Protein AF-A0A6G9H9J6-F1 (afdb_monomer_lite)

pLDDT: mean 90.61, std 11.29, range [53.12, 98.81]

Secondary structure (DSSP, 8-state):
-----PPPP-PPPPHHHHHHHHHHHHHHHHHHHHHHHHHHHHHHHHHHHHHHHHHHHHHHHHHHHHHTT-

Foldseek 3Di:
DDDDPDDDDPDDDDPVRVVVVVVCVVCVVVVVVVVVVVVVVVVVVVVVVVVVVVVVVVVVVVVVVVVVVD

Structure (mmCIF, N/CA/C/O backbone):
data_AF-A0A6G9H9J6-F1
#
_entry.id   AF-A0A6G9H9J6-F1
#
loop_
_atom_site.group_PDB
_atom_site.id
_atom_site.type_symbol
_atom_site.label_atom_id
_atom_site.label_alt_id
_atom_site.label_comp_id
_atom_site.label_asym_id
_atom_site.label_entity_id
_atom_site.label_seq_id
_atom_site.pdbx_PDB_ins_code
_atom_site.Cartn_x
_atom_site.Cartn_y
_atom_site.Cartn_z
_atom_site.occupancy
_atom_site.B_iso_or_equiv
_atom_site.auth_seq_id
_atom_site.auth_comp_id
_atom_site.auth_asym_i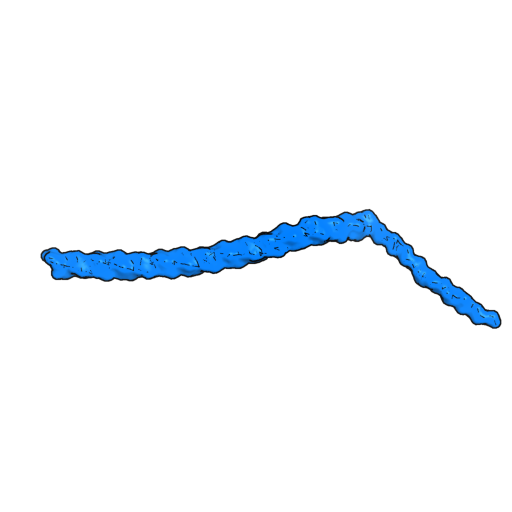d
_atom_site.auth_atom_id
_atom_site.pdbx_PDB_model_num
ATOM 1 N N . MET A 1 1 ? 38.179 -34.666 -45.714 1.00 54.50 1 MET A N 1
ATOM 2 C CA . MET A 1 1 ? 37.844 -33.240 -45.512 1.00 54.50 1 MET A CA 1
ATOM 3 C C . MET A 1 1 ? 36.782 -33.161 -44.419 1.00 54.50 1 MET A C 1
ATOM 5 O O . MET A 1 1 ? 35.689 -33.657 -44.643 1.00 54.50 1 MET A O 1
ATOM 9 N N . ARG A 1 2 ? 37.111 -32.694 -43.204 1.00 53.12 2 ARG A N 1
ATOM 10 C CA . ARG A 1 2 ? 36.116 -32.544 -42.120 1.00 53.12 2 ARG A CA 1
ATOM 11 C C . ARG A 1 2 ? 35.404 -31.198 -42.318 1.00 53.12 2 ARG A C 1
ATOM 13 O O . ARG A 1 2 ? 36.121 -30.215 -42.500 1.00 53.12 2 ARG A O 1
ATOM 20 N N . PRO A 1 3 ? 34.062 -31.114 -42.314 1.00 63.62 3 PRO A N 1
ATOM 21 C CA . PRO A 1 3 ? 33.400 -29.819 -42.360 1.00 63.62 3 PRO A CA 1
ATOM 22 C C . PRO A 1 3 ? 33.716 -29.066 -41.066 1.00 63.62 3 PRO A C 1
ATOM 24 O O . PRO A 1 3 ? 33.476 -29.563 -39.965 1.00 63.62 3 PRO A O 1
ATOM 27 N N . SER A 1 4 ? 34.306 -27.882 -41.212 1.00 63.16 4 SER A N 1
ATOM 28 C CA . SER A 1 4 ? 34.492 -26.943 -40.113 1.00 63.16 4 SER A CA 1
ATOM 29 C C . SER A 1 4 ? 33.104 -26.471 -39.689 1.00 63.16 4 SER A C 1
ATOM 31 O O . SER A 1 4 ? 32.429 -25.780 -40.451 1.00 63.16 4 SER A O 1
ATOM 33 N N . ALA A 1 5 ? 32.640 -26.894 -38.513 1.00 71.38 5 ALA A N 1
ATOM 34 C CA . ALA A 1 5 ? 31.394 -26.392 -37.953 1.00 71.38 5 ALA A CA 1
ATOM 35 C C . ALA A 1 5 ? 31.589 -24.904 -37.633 1.00 71.38 5 ALA A C 1
ATOM 37 O O . ALA A 1 5 ? 32.387 -24.553 -36.763 1.00 71.38 5 ALA A O 1
ATOM 38 N N . GLY A 1 6 ? 30.914 -24.030 -38.381 1.00 68.19 6 GLY A N 1
ATOM 39 C CA . GLY A 1 6 ? 30.865 -22.608 -38.063 1.00 68.19 6 GLY A CA 1
ATOM 40 C C . GLY A 1 6 ? 30.262 -22.424 -36.674 1.00 68.19 6 GLY A C 1
ATOM 41 O O . GLY A 1 6 ? 29.264 -23.065 -36.340 1.00 68.19 6 GLY A O 1
ATOM 42 N N . LEU A 1 7 ? 30.879 -21.574 -35.852 1.00 72.44 7 LEU A N 1
ATOM 43 C CA . LEU A 1 7 ? 30.284 -21.180 -34.579 1.00 72.44 7 LEU A CA 1
ATOM 44 C C . LEU A 1 7 ? 28.907 -20.555 -34.861 1.00 72.44 7 LEU A C 1
ATOM 46 O O . LEU A 1 7 ? 28.788 -19.787 -35.821 1.00 72.44 7 LEU A O 1
ATOM 50 N N . PRO A 1 8 ? 27.865 -20.871 -34.073 1.00 70.38 8 PRO A N 1
ATOM 51 C CA . PRO A 1 8 ? 26.557 -20.271 -34.278 1.00 70.38 8 PRO A CA 1
ATOM 52 C C . PRO A 1 8 ? 26.679 -18.750 -34.155 1.00 70.38 8 PRO A C 1
ATOM 54 O O . PRO A 1 8 ? 27.211 -18.234 -33.170 1.00 70.38 8 PRO A O 1
ATOM 57 N N . ALA A 1 9 ? 26.198 -18.031 -35.168 1.00 72.00 9 ALA A N 1
ATOM 58 C CA . ALA A 1 9 ? 26.139 -16.580 -35.126 1.00 72.00 9 ALA A CA 1
ATOM 59 C C . ALA A 1 9 ? 25.185 -16.159 -33.997 1.00 72.00 9 ALA A C 1
ATOM 61 O O . ALA A 1 9 ? 24.006 -16.518 -34.010 1.00 72.00 9 ALA A O 1
ATOM 62 N N . VAL A 1 10 ? 25.685 -15.404 -33.015 1.00 76.06 10 VAL A N 1
ATOM 63 C CA . VAL A 1 10 ? 24.826 -14.752 -32.019 1.00 76.06 10 VAL A CA 1
ATOM 64 C C . VAL A 1 10 ? 23.966 -13.728 -32.753 1.00 76.06 10 VAL A C 1
ATOM 66 O O . VAL A 1 10 ? 24.464 -12.722 -33.258 1.00 76.06 10 VAL A O 1
ATOM 69 N N . ALA A 1 11 ? 22.666 -14.002 -32.839 1.00 77.12 11 ALA A N 1
ATOM 70 C CA . ALA A 1 11 ? 21.701 -13.028 -33.316 1.00 77.12 11 ALA A CA 1
ATOM 71 C C . ALA A 1 11 ? 21.592 -11.903 -32.280 1.00 77.12 11 ALA A C 1
ATOM 73 O O . ALA A 1 11 ? 21.338 -12.155 -31.099 1.00 77.12 11 ALA A O 1
ATOM 74 N N . LEU A 1 12 ? 21.793 -10.661 -32.721 1.00 80.62 12 LEU A N 1
ATOM 75 C CA . LEU A 1 12 ? 21.583 -9.503 -31.862 1.00 80.62 12 LEU A CA 1
ATOM 76 C C . LEU A 1 12 ? 20.095 -9.409 -31.484 1.00 80.62 12 LEU A C 1
ATOM 78 O O . LEU A 1 12 ? 19.229 -9.667 -32.328 1.00 80.62 12 LEU A O 1
ATOM 82 N N . PRO A 1 13 ? 19.774 -9.056 -30.226 1.00 82.56 13 PRO A N 1
ATOM 83 C CA . PRO A 1 13 ? 18.393 -8.922 -29.797 1.00 82.56 13 PRO A CA 1
ATOM 84 C C . PRO A 1 13 ? 17.680 -7.845 -30.618 1.00 82.56 13 PRO A C 1
ATOM 86 O O . PRO A 1 13 ? 18.242 -6.793 -30.921 1.00 82.56 13 PRO A O 1
ATOM 89 N N . SER A 1 14 ? 16.409 -8.096 -30.938 1.00 90.81 14 SER A N 1
ATOM 90 C CA . SER A 1 14 ? 15.549 -7.073 -31.533 1.00 90.81 14 SER A CA 1
ATOM 91 C C . SER A 1 14 ? 15.423 -5.862 -30.601 1.00 90.81 14 SER A C 1
ATOM 93 O O . SER A 1 14 ? 15.543 -5.991 -29.378 1.00 90.81 14 SER A O 1
ATOM 95 N N . VAL A 1 15 ? 15.084 -4.697 -31.159 1.00 93.06 15 VAL A N 1
ATOM 96 C CA . VAL A 1 15 ? 14.800 -3.485 -30.371 1.00 93.06 15 VAL A CA 1
ATOM 97 C C . VAL A 1 15 ? 13.732 -3.755 -29.305 1.00 93.06 15 VAL A C 1
ATOM 99 O O . VAL A 1 15 ? 13.892 -3.351 -28.158 1.00 93.06 15 VAL A O 1
ATOM 102 N N . GLY A 1 16 ? 12.683 -4.517 -29.635 1.00 95.25 16 GLY A N 1
ATOM 103 C CA . GLY A 1 16 ? 11.642 -4.883 -28.672 1.00 95.25 16 GLY A CA 1
ATOM 104 C C . GLY A 1 16 ? 12.171 -5.717 -27.501 1.00 95.25 16 GLY A C 1
ATOM 105 O O . GLY A 1 16 ? 11.792 -5.486 -26.354 1.00 95.25 16 GLY A O 1
ATOM 106 N N . THR A 1 17 ? 13.088 -6.652 -27.765 1.00 95.12 17 THR A N 1
ATOM 107 C CA . THR A 1 17 ? 13.753 -7.438 -26.714 1.00 95.12 17 THR A CA 1
ATOM 108 C C . THR A 1 17 ? 14.617 -6.545 -25.827 1.00 95.12 17 THR A C 1
ATOM 110 O O . THR A 1 17 ? 14.547 -6.656 -24.604 1.00 95.12 17 THR A O 1
ATOM 113 N N . ALA A 1 18 ? 15.389 -5.633 -26.423 1.00 93.75 18 ALA A N 1
ATOM 114 C CA . ALA A 1 18 ? 16.221 -4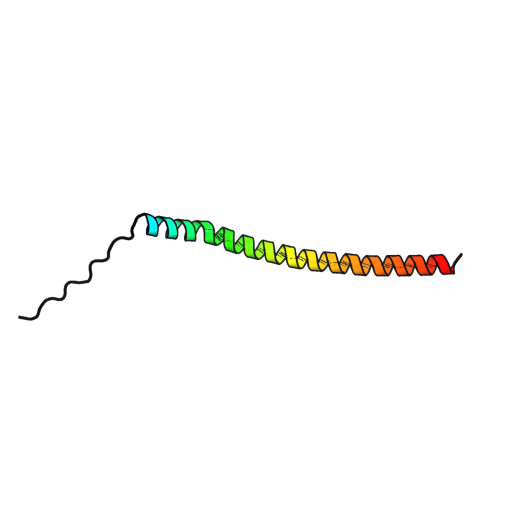.693 -25.677 1.00 93.75 18 ALA A CA 1
ATOM 115 C C . ALA A 1 18 ? 15.376 -3.792 -24.759 1.00 93.75 18 ALA A C 1
ATOM 117 O O . ALA A 1 18 ? 15.700 -3.636 -23.582 1.00 93.75 18 ALA A O 1
ATOM 118 N N . LEU A 1 19 ? 14.249 -3.278 -25.261 1.00 95.88 19 LEU A N 1
ATOM 119 C CA . LEU A 1 19 ? 13.336 -2.447 -24.476 1.00 95.88 19 LEU A CA 1
ATOM 120 C C . LEU A 1 19 ? 12.740 -3.200 -23.282 1.00 95.88 19 LEU A C 1
ATOM 122 O O . LEU A 1 19 ? 12.754 -2.664 -22.177 1.00 95.88 19 LEU A O 1
ATOM 126 N N . ARG A 1 20 ? 12.304 -4.458 -23.448 1.00 93.75 20 ARG A N 1
ATOM 127 C CA . ARG A 1 20 ? 11.799 -5.262 -22.316 1.00 93.75 20 ARG A CA 1
ATOM 128 C C . ARG A 1 20 ? 12.856 -5.512 -21.243 1.00 93.75 20 ARG A C 1
ATOM 130 O O . ARG A 1 20 ? 12.523 -5.561 -20.059 1.00 93.75 20 ARG A O 1
ATOM 137 N N . VAL A 1 21 ? 14.119 -5.698 -21.632 1.00 94.62 21 VAL A N 1
ATOM 138 C CA . VAL A 1 21 ? 15.221 -5.871 -20.672 1.00 94.62 21 VAL A CA 1
ATOM 139 C C . VAL A 1 21 ? 15.429 -4.588 -19.875 1.00 94.62 21 VAL A C 1
ATOM 141 O O . VAL A 1 21 ? 15.483 -4.643 -18.648 1.00 94.62 21 VAL A O 1
ATOM 144 N N . VAL A 1 22 ? 15.486 -3.436 -20.548 1.00 93.44 22 VAL A N 1
ATOM 145 C CA . VAL A 1 22 ? 15.619 -2.132 -19.883 1.00 93.44 22 VAL A CA 1
ATOM 146 C C . VAL A 1 22 ? 14.434 -1.874 -18.954 1.00 93.44 22 VAL A C 1
ATOM 148 O O . VAL A 1 22 ? 14.640 -1.525 -17.796 1.00 93.44 22 VAL A O 1
ATOM 151 N N . GLU A 1 23 ? 13.208 -2.120 -19.411 1.00 93.44 23 GLU A N 1
ATOM 152 C CA . GLU A 1 23 ? 12.003 -2.013 -18.587 1.00 93.44 23 GLU A CA 1
ATOM 153 C C . GLU A 1 23 ? 12.087 -2.916 -17.351 1.00 93.44 23 GLU A C 1
ATOM 155 O O . GLU A 1 23 ? 11.865 -2.462 -16.231 1.00 93.44 23 GLU A O 1
ATOM 160 N N . SER A 1 24 ? 12.489 -4.176 -17.523 1.00 91.69 24 SER A N 1
ATOM 161 C CA . SER A 1 24 ? 12.648 -5.112 -16.406 1.00 91.69 24 SER A CA 1
ATOM 162 C C . SER A 1 24 ? 13.690 -4.620 -15.401 1.00 91.69 24 SER A C 1
ATOM 164 O O . SER A 1 24 ? 13.460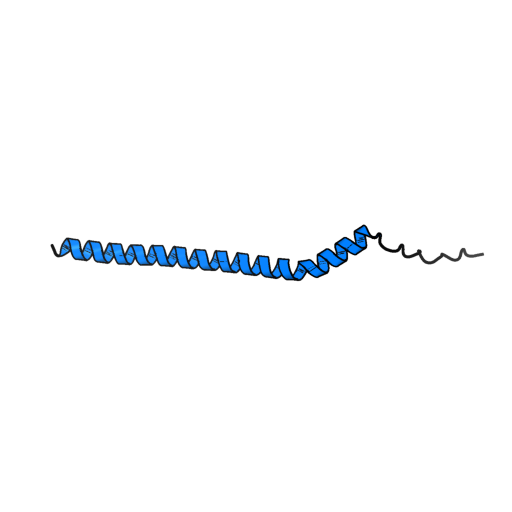 -4.691 -14.194 1.00 91.69 24 SER A O 1
ATOM 166 N N . LEU A 1 25 ? 14.818 -4.079 -15.871 1.00 89.94 25 LEU A N 1
ATOM 167 C CA . LEU A 1 25 ? 15.860 -3.522 -15.008 1.00 89.94 25 LEU A CA 1
ATOM 168 C C . LEU A 1 25 ? 15.346 -2.306 -14.230 1.00 89.94 25 LEU A C 1
ATOM 170 O O . LEU A 1 25 ? 15.438 -2.297 -12.998 1.00 89.94 25 LEU A O 1
ATOM 174 N N . LEU A 1 26 ? 14.752 -1.334 -14.928 1.00 90.56 26 LEU A N 1
ATOM 175 C CA . LEU A 1 26 ? 14.240 -0.093 -14.343 1.00 90.56 26 LEU A CA 1
ATOM 176 C C . LEU A 1 26 ? 13.092 -0.352 -13.360 1.00 90.56 26 LEU A C 1
ATOM 178 O O . LEU A 1 26 ? 13.074 0.200 -12.259 1.00 90.56 26 LEU A O 1
ATOM 182 N N . LEU A 1 27 ? 12.145 -1.220 -13.721 1.00 92.56 27 LEU A N 1
ATOM 183 C CA . LEU A 1 27 ? 10.939 -1.448 -12.929 1.00 92.56 27 LEU A CA 1
ATOM 184 C C . LEU A 1 27 ? 11.135 -2.474 -11.806 1.00 92.56 27 LEU A C 1
ATOM 186 O O . LEU A 1 27 ? 10.382 -2.444 -10.830 1.00 92.56 27 LEU A O 1
ATOM 190 N N . SER A 1 28 ? 12.148 -3.350 -11.865 1.00 88.69 28 SER A N 1
ATOM 191 C CA . SER A 1 28 ? 12.338 -4.401 -10.847 1.00 88.69 28 SER A CA 1
ATOM 192 C C . SER A 1 28 ? 12.457 -3.856 -9.418 1.00 88.69 28 SER A C 1
ATOM 194 O O . SER A 1 28 ? 11.942 -4.461 -8.473 1.00 88.69 28 SER A O 1
ATOM 196 N N . GLY A 1 29 ? 13.115 -2.704 -9.245 1.00 89.81 29 GLY A N 1
ATOM 197 C CA . GLY A 1 29 ? 13.244 -2.029 -7.954 1.00 89.81 29 GLY A CA 1
ATOM 198 C C . GLY A 1 29 ? 11.896 -1.543 -7.426 1.00 89.81 29 GLY A C 1
ATOM 199 O O . GLY A 1 29 ? 11.529 -1.864 -6.293 1.00 89.81 29 GLY A O 1
ATOM 200 N N . GLY A 1 30 ? 11.132 -0.853 -8.277 1.00 93.25 30 GLY A N 1
ATOM 201 C CA . GLY A 1 30 ? 9.793 -0.358 -7.956 1.00 93.25 30 GLY A CA 1
ATOM 202 C C . GLY A 1 30 ? 8.831 -1.481 -7.570 1.00 93.25 30 GLY A C 1
ATOM 203 O O . GLY A 1 30 ? 8.132 -1.363 -6.567 1.00 93.25 30 GLY A O 1
ATOM 204 N N . GLN A 1 31 ? 8.868 -2.616 -8.277 1.00 93.25 31 GLN A N 1
ATOM 205 C CA . GLN A 1 31 ? 8.010 -3.769 -7.973 1.00 93.25 31 GLN A CA 1
ATOM 206 C C . GLN A 1 31 ? 8.322 -4.403 -6.611 1.00 93.25 31 GLN A C 1
ATOM 208 O O . GLN A 1 31 ? 7.413 -4.751 -5.853 1.00 93.25 31 GLN A O 1
ATOM 213 N N . ARG A 1 32 ? 9.607 -4.527 -6.246 1.00 94.56 32 ARG A N 1
ATOM 214 C CA . ARG A 1 32 ? 9.994 -5.020 -4.912 1.00 94.56 32 ARG A CA 1
ATOM 215 C C . ARG A 1 32 ? 9.513 -4.082 -3.808 1.00 94.56 32 ARG A C 1
ATOM 217 O O . ARG A 1 32 ? 9.004 -4.559 -2.795 1.00 94.56 32 ARG A O 1
ATOM 224 N N . THR A 1 33 ? 9.654 -2.772 -3.999 1.00 95.94 33 THR A N 1
ATOM 225 C CA . THR A 1 33 ? 9.167 -1.766 -3.046 1.00 95.94 33 THR A CA 1
ATOM 226 C C . THR A 1 33 ? 7.645 -1.792 -2.942 1.00 95.94 33 THR A C 1
ATOM 228 O O . THR A 1 33 ? 7.128 -1.846 -1.834 1.00 95.94 33 THR A O 1
ATOM 231 N N . ALA A 1 34 ? 6.923 -1.873 -4.062 1.00 96.75 34 ALA A N 1
ATOM 232 C CA . ALA A 1 34 ? 5.466 -1.977 -4.074 1.00 96.75 34 ALA A CA 1
ATOM 233 C C . ALA A 1 34 ? 4.969 -3.204 -3.293 1.00 96.75 34 ALA A C 1
ATOM 235 O O . ALA A 1 34 ? 4.080 -3.076 -2.454 1.00 96.75 34 ALA A O 1
ATOM 236 N N . ARG A 1 35 ? 5.597 -4.375 -3.480 1.00 97.56 35 ARG A N 1
ATOM 237 C CA . ARG A 1 35 ? 5.274 -5.590 -2.708 1.00 97.56 35 ARG A CA 1
ATOM 238 C C . ARG A 1 35 ? 5.508 -5.411 -1.209 1.00 97.56 35 ARG A C 1
ATOM 240 O O . ARG A 1 35 ? 4.677 -5.837 -0.412 1.00 97.56 35 ARG A O 1
ATOM 247 N N . ARG A 1 36 ? 6.626 -4.789 -0.819 1.00 98.19 36 ARG A N 1
ATOM 248 C CA . ARG A 1 36 ? 6.923 -4.504 0.594 1.00 98.19 36 ARG A CA 1
ATOM 249 C C . ARG A 1 36 ? 5.913 -3.529 1.184 1.00 98.19 36 ARG A C 1
ATOM 251 O O . ARG A 1 36 ? 5.374 -3.807 2.245 1.00 98.19 36 ARG A O 1
ATOM 258 N N . ASN A 1 37 ? 5.613 -2.448 0.474 1.00 98.25 37 ASN A N 1
ATOM 259 C CA . ASN A 1 37 ? 4.646 -1.445 0.907 1.00 98.25 37 ASN A CA 1
ATOM 260 C C . ASN A 1 37 ? 3.252 -2.056 1.073 1.00 98.25 37 ASN A C 1
ATOM 262 O O . ASN A 1 37 ? 2.613 -1.833 2.097 1.00 98.25 37 ASN A O 1
ATOM 266 N N . ALA A 1 38 ? 2.811 -2.873 0.112 1.00 98.69 38 ALA A N 1
ATOM 267 C CA . ALA A 1 38 ? 1.532 -3.573 0.183 1.00 98.69 38 ALA A CA 1
ATOM 268 C C . ALA A 1 38 ? 1.466 -4.508 1.398 1.00 98.69 38 ALA A C 1
ATOM 270 O O . ALA A 1 38 ? 0.485 -4.498 2.138 1.00 98.69 38 AL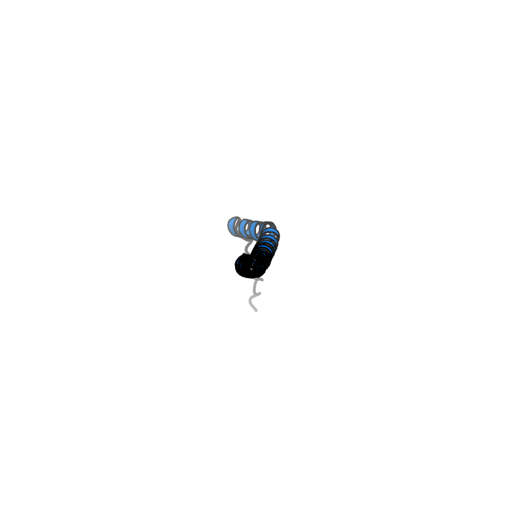A A O 1
ATOM 271 N N . TRP A 1 39 ? 2.529 -5.275 1.649 1.00 98.56 39 TRP A N 1
ATOM 272 C CA . TRP A 1 39 ? 2.602 -6.128 2.832 1.00 98.56 39 TRP A CA 1
ATOM 273 C C . TRP A 1 39 ? 2.556 -5.320 4.134 1.00 98.56 39 TRP A C 1
ATOM 275 O O . TRP A 1 39 ? 1.775 -5.644 5.027 1.00 98.56 39 TRP A O 1
ATOM 285 N N . THR A 1 40 ? 3.339 -4.243 4.232 1.00 98.69 40 THR A N 1
ATOM 286 C CA . THR A 1 40 ? 3.336 -3.347 5.396 1.00 98.69 40 THR A CA 1
ATOM 287 C C . THR A 1 40 ? 1.950 -2.757 5.642 1.00 98.69 40 THR A C 1
ATOM 289 O O . THR A 1 40 ? 1.493 -2.761 6.781 1.00 98.69 40 THR A O 1
ATOM 292 N N . ALA A 1 41 ? 1.254 -2.313 4.592 1.00 98.31 41 ALA A N 1
ATOM 293 C CA . ALA A 1 41 ? -0.099 -1.775 4.703 1.00 98.31 41 ALA A CA 1
ATOM 294 C C . ALA A 1 41 ? -1.087 -2.814 5.259 1.00 98.31 41 ALA A C 1
ATOM 296 O O . ALA A 1 41 ? -1.823 -2.516 6.193 1.00 98.31 41 ALA A O 1
ATOM 297 N N . VAL A 1 42 ? -1.043 -4.057 4.768 1.00 98.69 42 VAL A N 1
ATOM 298 C CA . VAL A 1 42 ? -1.901 -5.145 5.274 1.00 98.69 42 VAL A CA 1
ATOM 299 C C . VAL A 1 42 ? -1.609 -5.465 6.742 1.00 98.69 42 VAL A C 1
ATOM 301 O O . VAL A 1 42 ? -2.530 -5.676 7.531 1.00 98.69 42 VAL A O 1
ATOM 304 N N . GLN A 1 43 ? -0.335 -5.515 7.130 1.00 98.81 43 GLN A N 1
ATOM 305 C CA . GLN A 1 43 ? 0.054 -5.780 8.519 1.00 98.81 43 GLN A CA 1
ATOM 306 C C . GLN A 1 43 ? -0.409 -4.664 9.457 1.00 98.81 43 GLN A C 1
ATOM 308 O O . GLN A 1 43 ? -0.905 -4.930 10.553 1.00 98.81 43 GLN A O 1
ATOM 313 N N . GLU A 1 44 ? -0.283 -3.425 9.002 1.00 98.75 44 GLU A N 1
ATOM 314 C CA . GLU A 1 44 ? -0.739 -2.248 9.715 1.00 98.75 44 GLU A CA 1
ATOM 315 C C . GLU A 1 44 ? -2.269 -2.227 9.857 1.00 98.75 44 GLU A C 1
ATOM 317 O O . GLU A 1 44 ? -2.782 -2.008 10.952 1.00 98.75 44 GLU A O 1
ATOM 322 N N . ASP A 1 45 ? -3.018 -2.542 8.801 1.00 98.56 45 ASP A N 1
ATOM 323 C CA . ASP A 1 45 ? -4.480 -2.613 8.868 1.00 98.56 45 ASP A CA 1
ATOM 324 C C . ASP A 1 45 ? -4.961 -3.713 9.815 1.00 98.56 45 ASP A C 1
ATOM 326 O O . ASP A 1 45 ? -5.904 -3.504 10.579 1.00 98.56 45 ASP A O 1
ATOM 330 N N . ARG A 1 46 ? -4.268 -4.856 9.852 1.00 98.62 46 ARG A N 1
ATOM 331 C CA . ARG A 1 46 ? -4.524 -5.915 10.840 1.00 98.62 46 ARG A CA 1
ATOM 332 C C . ARG A 1 46 ? -4.246 -5.465 12.270 1.00 98.62 46 ARG A C 1
ATOM 334 O O . ARG A 1 46 ? -4.925 -5.921 13.188 1.00 98.62 46 ARG A O 1
ATOM 341 N N . ARG A 1 47 ? -3.237 -4.618 12.492 1.00 98.62 47 ARG A N 1
ATOM 342 C CA . ARG A 1 47 ? -2.999 -4.003 13.805 1.00 98.62 47 ARG A CA 1
ATOM 343 C C . ARG A 1 47 ? -4.160 -3.076 14.158 1.00 98.62 47 ARG A C 1
ATOM 345 O O . ARG A 1 47 ? -4.845 -3.344 15.132 1.00 98.62 47 ARG A O 1
ATOM 352 N N . ARG A 1 48 ? -4.487 -2.116 13.289 1.00 98.25 48 ARG A N 1
ATOM 353 C CA . ARG A 1 48 ? -5.598 -1.173 13.508 1.00 98.25 48 ARG A CA 1
ATOM 354 C C . ARG A 1 48 ? -6.941 -1.865 13.724 1.00 98.25 48 ARG A C 1
ATOM 356 O O . ARG A 1 48 ? -7.778 -1.363 14.462 1.00 98.25 48 ARG A O 1
ATOM 363 N N . ALA A 1 49 ? -7.199 -2.982 13.047 1.00 98.56 49 ALA A N 1
ATOM 364 C CA . ALA A 1 49 ? -8.417 -3.761 13.253 1.00 98.56 49 ALA A CA 1
ATOM 365 C C . ALA A 1 49 ? -8.482 -4.342 14.674 1.00 98.56 49 ALA A C 1
ATOM 367 O O . ALA A 1 49 ? -9.518 -4.227 15.320 1.00 98.56 49 ALA A O 1
ATOM 368 N N . ARG A 1 50 ? -7.372 -4.899 15.176 1.00 98.50 50 ARG A N 1
ATOM 369 C CA . ARG A 1 50 ? -7.279 -5.397 16.556 1.00 98.50 50 ARG A CA 1
ATOM 370 C C . ARG A 1 50 ? -7.408 -4.270 17.572 1.00 98.50 50 ARG A C 1
ATOM 372 O O . ARG A 1 50 ? -8.215 -4.398 18.482 1.00 98.50 50 ARG A O 1
ATOM 379 N N . ASP A 1 51 ? -6.713 -3.156 17.351 1.00 98.44 51 ASP A N 1
ATOM 380 C CA . ASP A 1 51 ? -6.762 -1.997 18.247 1.00 98.44 51 ASP A CA 1
ATOM 381 C C . ASP A 1 51 ? -8.199 -1.454 18.380 1.00 98.44 51 ASP A C 1
ATOM 383 O O . ASP A 1 51 ? -8.633 -1.104 19.473 1.00 98.44 51 ASP A O 1
ATOM 387 N N . ARG A 1 52 ? -8.981 -1.432 17.285 1.00 98.12 52 ARG A N 1
ATOM 388 C CA . ARG A 1 52 ? -10.403 -1.037 17.325 1.00 98.12 52 ARG A CA 1
ATOM 389 C C . ARG A 1 52 ? -11.266 -2.009 18.126 1.00 98.12 52 ARG A C 1
ATOM 391 O O . ARG A 1 52 ? -12.150 -1.560 18.845 1.00 98.12 52 ARG A O 1
ATOM 398 N N . VAL A 1 53 ? -11.031 -3.314 17.992 1.00 98.38 53 VAL A N 1
ATOM 399 C CA . VAL A 1 53 ? -11.764 -4.342 18.749 1.00 98.38 53 VAL A CA 1
ATOM 400 C C . VAL A 1 53 ? -11.435 -4.244 20.239 1.00 98.38 53 VAL A C 1
ATOM 402 O O . VAL A 1 53 ? -12.339 -4.244 21.067 1.00 98.38 53 VAL A O 1
ATOM 405 N N . GLU A 1 54 ? -10.159 -4.092 20.590 1.00 98.19 54 GLU A N 1
ATOM 406 C CA . GLU A 1 54 ? -9.734 -3.908 21.981 1.00 98.19 54 GLU A CA 1
ATOM 407 C C . GLU A 1 54 ? -10.323 -2.627 22.584 1.00 98.19 54 GLU A C 1
ATOM 409 O O . GLU A 1 54 ? -10.900 -2.664 23.671 1.00 98.19 54 GLU A O 1
ATOM 414 N N . ALA A 1 55 ? -10.266 -1.512 21.850 1.00 98.25 55 ALA A N 1
ATOM 415 C CA . ALA A 1 55 ? -10.889 -0.263 22.272 1.00 98.25 55 ALA A CA 1
ATOM 416 C C . ALA A 1 55 ? -12.401 -0.422 22.487 1.00 98.25 55 ALA A C 1
ATOM 418 O O . ALA A 1 55 ? -12.920 0.060 23.492 1.00 98.25 55 ALA A O 1
ATOM 419 N N . GLN A 1 56 ? -13.099 -1.130 21.592 1.00 98.31 56 GLN A N 1
ATOM 420 C CA . GLN A 1 56 ? -14.527 -1.407 21.737 1.00 98.31 56 GLN A CA 1
ATOM 421 C C . GLN A 1 56 ? -14.823 -2.167 23.036 1.00 98.31 56 GLN A C 1
ATOM 423 O O . GLN A 1 56 ? -15.688 -1.742 23.796 1.00 98.31 56 GLN A O 1
ATOM 428 N N . HIS A 1 57 ? -14.067 -3.224 23.344 1.00 97.94 57 HIS A N 1
ATOM 429 C CA . HIS A 1 57 ? -14.245 -3.979 24.588 1.00 97.94 57 HIS A CA 1
ATOM 430 C C . HIS A 1 57 ? -14.020 -3.128 25.842 1.00 97.94 57 HIS A C 1
ATOM 432 O O . HIS A 1 57 ? -14.757 -3.256 26.820 1.00 97.94 57 HIS A O 1
ATOM 438 N N . VAL A 1 58 ? -13.021 -2.240 25.827 1.00 98.00 58 VAL A N 1
ATOM 439 C CA . VAL A 1 58 ? -12.778 -1.312 26.942 1.00 98.00 58 VAL A CA 1
ATOM 440 C C . VAL A 1 58 ? -13.951 -0.345 27.106 1.00 98.00 58 VAL A C 1
ATOM 442 O O . 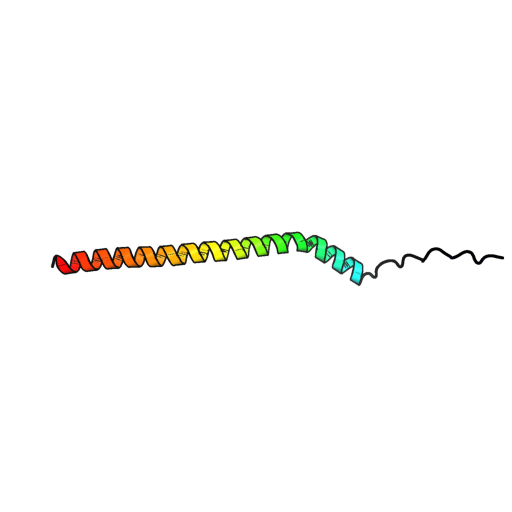VAL A 1 58 ? -14.405 -0.122 28.228 1.00 98.00 58 VAL A O 1
ATOM 445 N N . LEU A 1 59 ? -14.461 0.213 26.005 1.00 97.81 59 LEU A N 1
ATOM 446 C CA . LEU A 1 59 ? -15.600 1.131 26.033 1.00 97.81 59 LEU A CA 1
ATOM 447 C C . LEU A 1 59 ? -16.876 0.443 26.536 1.00 97.81 59 LEU A C 1
ATOM 449 O O . LEU A 1 59 ? -17.574 1.013 27.373 1.00 97.81 59 LEU A O 1
ATOM 453 N N . GLU A 1 60 ? -17.148 -0.784 26.093 1.00 97.69 60 GLU A N 1
ATOM 454 C CA . GLU A 1 60 ? -18.270 -1.602 26.574 1.00 97.69 60 GLU A CA 1
ATOM 455 C C . GLU A 1 60 ? -18.159 -1.867 28.079 1.00 97.69 60 GLU A C 1
ATOM 457 O O . GLU A 1 60 ? -19.091 -1.575 28.825 1.00 97.69 60 GLU A O 1
ATOM 462 N N . ALA A 1 61 ? -16.990 -2.302 28.560 1.00 97.19 61 ALA A N 1
ATOM 463 C CA . ALA A 1 61 ? -16.767 -2.554 29.984 1.00 97.19 61 ALA A CA 1
ATOM 464 C C . ALA A 1 61 ? -16.950 -1.294 30.855 1.00 97.19 61 ALA A C 1
ATOM 466 O O . ALA A 1 61 ? -17.491 -1.363 31.963 1.00 97.19 61 ALA A O 1
ATOM 467 N N . VAL A 1 62 ? -16.508 -0.128 30.369 1.00 97.50 62 VAL A N 1
ATOM 468 C CA . VAL A 1 62 ? -16.715 1.159 31.056 1.00 97.50 62 VAL A CA 1
ATOM 469 C C . VAL A 1 62 ? -18.193 1.556 31.057 1.00 97.50 62 VAL A C 1
ATOM 471 O O . VAL A 1 62 ? -18.695 2.026 32.085 1.00 97.50 62 VAL A O 1
ATOM 474 N N . SER A 1 63 ? -18.896 1.351 29.941 1.00 96.94 63 SER A N 1
ATOM 475 C CA . SER A 1 63 ? -20.330 1.625 29.829 1.00 96.94 63 SER A CA 1
ATOM 476 C C . SER A 1 63 ? -21.128 0.760 30.805 1.00 96.94 63 SER A C 1
ATOM 478 O O . SER A 1 63 ? -21.871 1.299 31.623 1.00 96.94 63 SER A O 1
ATOM 480 N N . ASP A 1 64 ? -20.896 -0.554 30.810 1.00 96.56 64 ASP A N 1
ATOM 481 C CA . ASP A 1 64 ? -21.562 -1.499 31.713 1.00 96.56 64 ASP A CA 1
ATOM 482 C C . ASP A 1 64 ? -21.331 -1.142 33.184 1.00 96.56 64 ASP A C 1
ATOM 484 O O . ASP A 1 64 ? -22.257 -1.156 33.998 1.00 96.56 64 ASP A O 1
ATOM 488 N N . ARG A 1 65 ? -20.094 -0.775 33.545 1.00 95.12 65 ARG A N 1
ATOM 489 C CA . ARG A 1 65 ? -19.775 -0.325 34.905 1.00 95.12 65 ARG A CA 1
ATOM 490 C C . ARG A 1 65 ? -20.563 0.927 35.284 1.00 95.12 65 ARG A C 1
ATOM 492 O O . ARG A 1 65 ? -21.066 0.997 36.403 1.00 95.12 65 ARG A O 1
ATOM 499 N N . THR A 1 66 ? -20.649 1.897 34.378 1.00 94.75 66 THR A N 1
ATOM 500 C CA . THR A 1 66 ? -21.402 3.139 34.594 1.00 94.75 66 THR A CA 1
ATOM 501 C C . THR A 1 66 ? -22.885 2.842 34.797 1.00 94.75 66 THR A C 1
ATOM 503 O O . THR A 1 66 ? -23.457 3.296 35.782 1.00 94.75 66 THR A O 1
ATOM 506 N N . SER A 1 67 ? -23.482 2.009 33.940 1.00 92.69 67 SER A N 1
ATOM 507 C CA . SER A 1 67 ? -24.895 1.626 34.033 1.00 92.69 67 SER A CA 1
ATOM 508 C C . SER A 1 67 ? -25.251 0.886 35.323 1.00 92.69 67 SER A C 1
ATOM 510 O O . SER A 1 67 ? -26.380 0.981 35.778 1.00 92.69 67 SER A O 1
ATOM 512 N N . ARG A 1 68 ? -24.313 0.153 35.937 1.00 91.81 68 ARG A N 1
ATOM 513 C CA . ARG A 1 68 ? -24.540 -0.507 37.239 1.00 91.81 68 ARG A CA 1
ATOM 514 C C . ARG A 1 68 ? -24.447 0.440 38.437 1.00 91.81 68 ARG A C 1
ATOM 516 O O . ARG A 1 68 ? -24.806 0.034 39.539 1.00 91.81 68 ARG A O 1
ATOM 523 N N . ALA A 1 69 ? -23.895 1.638 38.254 1.00 85.12 69 ALA A N 1
ATOM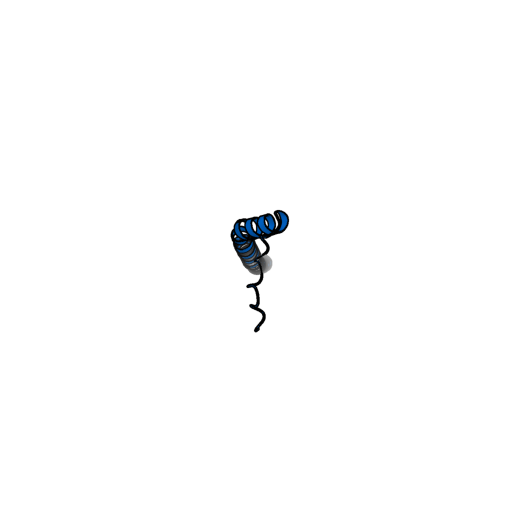 524 C CA . ALA A 1 69 ? -23.709 2.625 39.315 1.00 85.12 69 ALA A CA 1
ATOM 525 C C . ALA A 1 69 ? -24.853 3.656 39.399 1.00 85.12 69 ALA A C 1
ATOM 527 O O . ALA A 1 69 ? -24.892 4.417 40.366 1.00 85.12 69 ALA A O 1
ATOM 528 N N . THR A 1 70 ? -25.750 3.685 38.408 1.00 76.81 70 THR A N 1
ATOM 529 C CA . THR A 1 70 ? -26.939 4.555 38.316 1.00 76.81 70 THR A CA 1
ATOM 530 C C . THR A 1 70 ? -28.215 3.765 38.535 1.00 76.81 70 THR A C 1
ATOM 532 O O . THR A 1 70 ? -29.102 4.274 39.250 1.00 76.81 70 THR A O 1
#

Organism: NCBI:txid2717324

Sequence (70 aa):
MRPSAGLPAVALPSVGTALRVVESLLLSGGQRTARRNAWTAVQEDRRRARDRVEAQHVLEAVSDRTSRAT

Radius of gyration: 31.25 Å; chains: 1; bounding box: 65×38×85 Å